Protein AF-A0A9Q2FJT4-F1 (afdb_monomer)

Sequence (65 aa):
MYNPEIAQLILDESKRSVPKGQAHDFALPDYDQQDFKDTAEHLIANGSISAEFEYFYEYNLRFIH

Foldseek 3Di:
DADVVLLVVVLVVQPDDDPAPDKDKDDDPVDDQVNNVVNVVVCVVVVSFAWDWDCDPGTITIGHD

Structure (mmCIF, N/CA/C/O backbone):
data_AF-A0A9Q2FJT4-F1
#
_entry.id   AF-A0A9Q2FJT4-F1
#
loop_
_atom_site.group_PDB
_atom_site.id
_atom_site.type_symbol
_atom_site.label_atom_id
_atom_site.label_alt_id
_atom_site.label_comp_id
_atom_site.label_asym_id
_atom_site.label_entity_id
_atom_site.label_seq_id
_atom_site.pdbx_PDB_ins_code
_atom_site.Cartn_x
_atom_site.Cartn_y
_atom_site.Cartn_z
_atom_site.occupancy
_atom_site.B_iso_or_equiv
_atom_site.auth_seq_id
_atom_site.auth_comp_id
_atom_site.auth_asym_id
_atom_site.auth_atom_id
_atom_site.pdbx_PDB_model_num
ATOM 1 N N . MET A 1 1 ? 4.159 2.186 -11.957 1.00 87.12 1 MET A N 1
ATOM 2 C CA . MET A 1 1 ? 2.817 2.226 -12.584 1.00 87.12 1 MET A CA 1
ATOM 3 C C . MET A 1 1 ? 1.816 1.586 -11.626 1.00 87.12 1 MET A C 1
ATOM 5 O O . MET A 1 1 ? 2.214 0.758 -10.820 1.00 87.12 1 MET A O 1
ATOM 9 N N . TYR A 1 2 ? 0.524 1.937 -11.696 1.00 91.94 2 TYR A N 1
ATOM 10 C CA . TYR A 1 2 ? -0.502 1.225 -10.920 1.00 91.94 2 TYR A CA 1
ATOM 11 C C . TYR A 1 2 ? -0.509 -0.273 -11.264 1.00 91.94 2 TYR A C 1
ATOM 13 O O . TYR A 1 2 ? -0.653 -0.635 -12.434 1.00 91.94 2 TYR A O 1
ATOM 21 N N . ASN A 1 3 ? -0.402 -1.123 -10.243 1.00 95.50 3 ASN A N 1
ATOM 22 C CA . ASN A 1 3 ? -0.402 -2.573 -10.367 1.00 95.50 3 ASN A CA 1
ATOM 23 C C . ASN A 1 3 ? -1.589 -3.171 -9.577 1.00 95.50 3 ASN A C 1
ATOM 25 O O . ASN A 1 3 ? -1.647 -3.031 -8.353 1.00 95.50 3 ASN A O 1
ATOM 29 N N . PRO A 1 4 ? -2.546 -3.845 -10.243 1.00 93.88 4 PRO A N 1
ATOM 30 C CA . PRO A 1 4 ? -3.748 -4.363 -9.590 1.00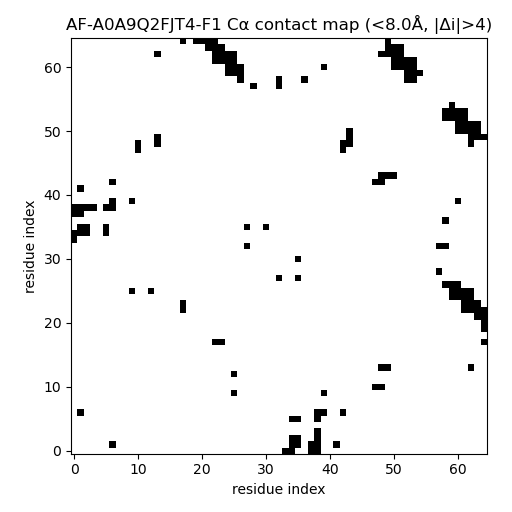 93.88 4 PRO A CA 1
ATOM 31 C C . PRO A 1 4 ? -3.475 -5.498 -8.590 1.00 93.88 4 PRO A C 1
ATOM 33 O O . PRO A 1 4 ? -4.233 -5.651 -7.635 1.00 93.88 4 PRO A O 1
ATOM 36 N N . GLU A 1 5 ? -2.407 -6.279 -8.774 1.00 95.62 5 GLU A N 1
ATOM 37 C CA . GLU A 1 5 ? -2.019 -7.338 -7.832 1.00 95.62 5 GLU A CA 1
ATOM 38 C C . GLU A 1 5 ? -1.495 -6.732 -6.528 1.00 95.62 5 GLU A C 1
ATOM 40 O O . GLU A 1 5 ? -1.976 -7.064 -5.444 1.00 95.62 5 GLU A O 1
ATOM 45 N N . ILE A 1 6 ? -0.597 -5.750 -6.641 1.00 95.75 6 ILE A N 1
ATOM 46 C CA . ILE A 1 6 ? -0.122 -4.962 -5.499 1.00 95.75 6 ILE A CA 1
ATOM 47 C C . ILE A 1 6 ? -1.296 -4.279 -4.791 1.00 95.75 6 ILE A C 1
ATOM 49 O O . ILE A 1 6 ? -1.365 -4.278 -3.563 1.00 95.75 6 ILE A O 1
ATOM 53 N N . ALA A 1 7 ? -2.239 -3.714 -5.552 1.00 96.12 7 ALA A N 1
ATOM 54 C CA . ALA A 1 7 ? -3.388 -3.027 -4.981 1.00 96.12 7 ALA A CA 1
ATOM 55 C C . ALA A 1 7 ? -4.226 -3.963 -4.105 1.00 96.12 7 ALA A C 1
ATOM 57 O O . ALA A 1 7 ? -4.626 -3.580 -3.007 1.00 96.12 7 ALA A O 1
ATOM 58 N N . GLN A 1 8 ? -4.458 -5.194 -4.565 1.00 96.38 8 GLN A N 1
ATOM 59 C CA . GLN A 1 8 ? -5.188 -6.194 -3.795 1.00 96.38 8 GLN A CA 1
ATOM 60 C C . GLN A 1 8 ? -4.455 -6.550 -2.493 1.00 96.38 8 GLN A C 1
ATOM 62 O O . GLN A 1 8 ? -5.085 -6.576 -1.439 1.00 96.38 8 GLN A O 1
ATOM 67 N N . LEU A 1 9 ? -3.133 -6.744 -2.544 1.00 95.62 9 LEU A N 1
ATOM 68 C CA . LEU A 1 9 ? -2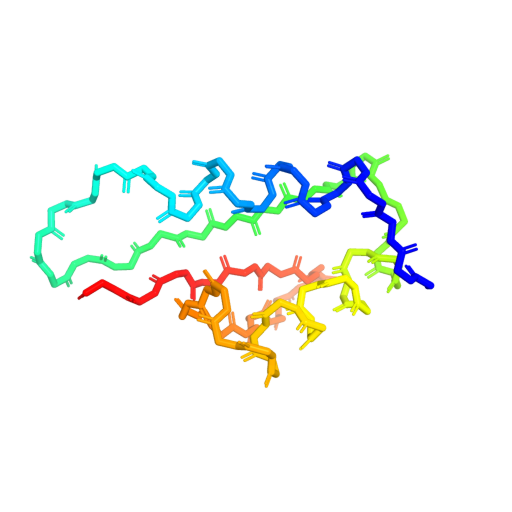.317 -7.036 -1.360 1.00 95.62 9 LEU A CA 1
ATOM 69 C C . LEU A 1 9 ? -2.370 -5.900 -0.328 1.00 95.62 9 LEU A C 1
ATOM 71 O O . LEU A 1 9 ? -2.598 -6.151 0.853 1.00 95.62 9 LEU A O 1
ATOM 75 N N . ILE A 1 10 ? -2.230 -4.649 -0.776 1.00 94.00 10 ILE A N 1
ATOM 76 C CA . ILE A 1 10 ? -2.326 -3.465 0.090 1.00 94.00 10 ILE A CA 1
ATOM 77 C C . ILE A 1 10 ? -3.721 -3.360 0.722 1.00 94.00 10 ILE A C 1
ATOM 79 O O . ILE A 1 10 ? -3.835 -3.071 1.911 1.00 94.00 10 ILE A O 1
ATOM 83 N N . LEU A 1 11 ? -4.785 -3.594 -0.052 1.00 94.06 11 LEU A N 1
ATOM 84 C CA . LEU A 1 11 ? -6.166 -3.552 0.442 1.00 94.06 11 LEU A CA 1
ATOM 85 C C . LEU A 1 11 ? -6.474 -4.672 1.435 1.00 94.06 11 LEU A C 1
ATOM 87 O O . LEU A 1 11 ? -7.313 -4.500 2.317 1.00 94.06 11 LEU A O 1
ATOM 91 N N . ASP A 1 12 ? -5.872 -5.844 1.274 1.00 93.44 12 ASP A N 1
ATOM 92 C CA . ASP A 1 12 ? -6.071 -6.942 2.213 1.00 93.44 12 ASP A CA 1
ATOM 93 C C . ASP A 1 12 ? -5.312 -6.696 3.516 1.00 93.44 12 ASP A C 1
ATOM 95 O O . ASP A 1 12 ? -5.887 -6.891 4.590 1.00 93.44 12 ASP A O 1
ATOM 99 N N . GLU A 1 13 ? -4.099 -6.144 3.442 1.00 91.94 13 GLU A N 1
ATOM 100 C CA . GLU A 1 13 ? -3.369 -5.724 4.637 1.00 91.94 13 GLU A CA 1
ATOM 101 C C . GLU A 1 13 ? -4.074 -4.556 5.348 1.00 91.94 13 GLU A C 1
ATOM 103 O O . GLU A 1 13 ? -4.216 -4.569 6.569 1.00 91.94 13 GLU A O 1
ATOM 108 N N . SER A 1 14 ? -4.655 -3.600 4.612 1.00 90.00 14 SER A N 1
ATOM 109 C CA . SER A 1 14 ? -5.384 -2.476 5.216 1.00 90.00 14 SER A CA 1
ATOM 110 C C . SER A 1 14 ? -6.614 -2.909 6.025 1.00 90.00 14 SER A C 1
ATOM 112 O O . SER A 1 14 ? -7.054 -2.186 6.917 1.00 90.00 14 SER A O 1
ATOM 114 N N . LYS A 1 15 ? -7.196 -4.077 5.718 1.00 89.06 15 LYS A N 1
ATOM 115 C CA . LYS A 1 15 ? -8.335 -4.664 6.450 1.00 89.06 15 LYS A CA 1
ATOM 116 C C . LYS A 1 15 ? -7.900 -5.464 7.675 1.00 89.06 15 LYS A C 1
ATOM 118 O O . LYS A 1 15 ? -8.757 -5.919 8.439 1.00 89.06 15 LYS A O 1
ATOM 123 N N . ARG A 1 16 ? -6.598 -5.691 7.860 1.00 86.06 16 ARG A N 1
ATOM 124 C CA . ARG A 1 16 ? -6.077 -6.443 8.996 1.00 86.06 16 ARG A CA 1
ATOM 125 C C . ARG A 1 16 ? -6.466 -5.744 10.294 1.00 86.06 16 ARG A C 1
ATOM 127 O O . ARG A 1 16 ? -6.225 -4.556 10.484 1.00 86.06 16 ARG A O 1
ATOM 134 N N . SER A 1 17 ? -7.059 -6.504 11.213 1.00 76.69 17 SER A N 1
ATOM 135 C CA . SER A 1 17 ? -7.427 -5.988 12.530 1.00 76.69 17 SER A CA 1
ATOM 136 C C . SER A 1 17 ? -6.170 -5.740 13.361 1.00 76.69 17 SER A C 1
ATOM 138 O O . SER A 1 17 ? -5.524 -6.684 13.818 1.00 76.69 17 SER A O 1
ATOM 140 N N . VAL A 1 18 ? -5.865 -4.471 13.607 1.00 75.69 18 VAL A N 1
ATOM 141 C CA . VAL A 1 18 ? -4.787 -4.017 14.497 1.00 75.69 18 VAL A CA 1
ATOM 142 C C . VAL A 1 18 ? -5.410 -3.511 15.799 1.00 75.69 18 VAL A C 1
ATOM 144 O O . VAL A 1 18 ? -6.496 -2.923 15.767 1.00 75.69 18 VAL A O 1
ATOM 147 N N . PRO A 1 19 ? -4.782 -3.729 16.968 1.00 77.06 19 PRO A N 1
ATOM 148 C CA . PRO A 1 19 ? -5.241 -3.104 18.202 1.00 77.06 19 PRO A CA 1
ATOM 149 C C . PRO A 1 19 ? -5.323 -1.579 18.046 1.00 77.06 19 PRO A C 1
ATOM 151 O O . PRO A 1 19 ? -4.416 -0.961 17.493 1.00 77.06 19 PRO A O 1
ATOM 154 N N . LYS A 1 20 ? -6.398 -0.965 18.557 1.00 72.12 20 LYS A N 1
ATOM 155 C CA . LYS A 1 20 ? -6.590 0.494 18.487 1.00 72.12 20 LYS A CA 1
ATOM 156 C C . LYS A 1 20 ? -5.360 1.240 19.010 1.00 72.12 20 LYS A C 1
ATOM 158 O O . LYS A 1 20 ? -4.888 0.951 20.109 1.00 72.12 20 LYS A O 1
ATOM 163 N N . GLY A 1 21 ? -4.895 2.222 18.238 1.00 71.75 21 GLY A N 1
ATOM 164 C CA . GLY A 1 21 ? -3.710 3.019 18.559 1.00 71.75 21 GLY A CA 1
ATOM 165 C C . GLY A 1 21 ? -2.377 2.371 18.175 1.00 71.75 21 GLY A C 1
ATOM 166 O O . GLY A 1 21 ? -1.332 2.926 18.509 1.00 71.75 21 GLY A O 1
ATOM 167 N N . GLN A 1 22 ? -2.388 1.223 17.491 1.00 76.81 22 GLN A N 1
ATOM 168 C CA . GLN A 1 22 ? -1.190 0.636 16.893 1.00 76.81 22 GLN A CA 1
ATOM 169 C C . GLN A 1 22 ? -1.213 0.814 15.379 1.00 76.81 22 GLN A C 1
ATOM 171 O O . GLN A 1 22 ? -2.197 0.493 14.715 1.00 76.81 22 GLN A O 1
ATOM 176 N N . ALA A 1 23 ? -0.096 1.300 14.849 1.00 80.62 23 ALA A N 1
ATOM 177 C CA . ALA A 1 23 ? 0.200 1.209 13.431 1.00 80.62 23 ALA A CA 1
ATOM 178 C C . ALA A 1 23 ? 0.851 -0.145 13.130 1.00 80.62 23 ALA A C 1
ATOM 180 O O . ALA A 1 23 ? 1.456 -0.755 14.016 1.00 80.62 23 ALA A O 1
ATOM 181 N N . HIS A 1 24 ? 0.740 -0.600 11.889 1.00 85.12 24 HIS A N 1
ATOM 182 C 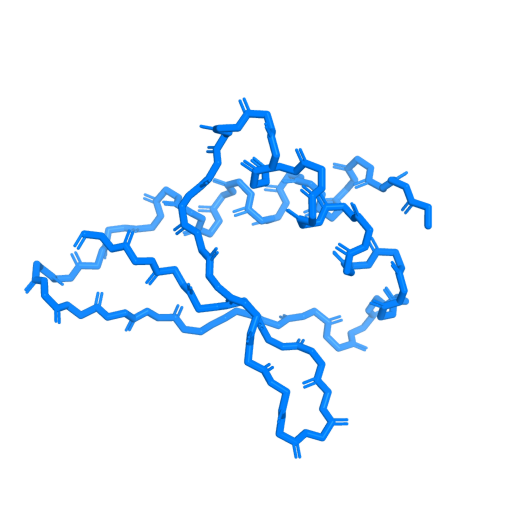CA . HIS A 1 24 ? 1.535 -1.715 11.393 1.00 85.12 24 HIS A CA 1
ATOM 183 C C . HIS A 1 24 ? 2.139 -1.357 10.044 1.00 85.12 24 HIS A C 1
ATOM 185 O O . HIS A 1 24 ? 1.515 -0.652 9.247 1.00 85.12 24 HIS A O 1
ATOM 191 N N . ASP A 1 25 ? 3.342 -1.870 9.819 1.00 88.00 25 ASP A N 1
ATOM 192 C CA . ASP A 1 25 ? 4.106 -1.622 8.609 1.00 88.00 25 ASP A CA 1
ATOM 193 C C . ASP A 1 25 ? 3.933 -2.790 7.634 1.00 88.00 25 ASP A C 1
ATOM 195 O O . ASP A 1 25 ? 3.840 -3.954 8.039 1.00 88.00 25 ASP A O 1
ATOM 199 N N . PHE A 1 26 ? 3.903 -2.474 6.345 1.00 89.69 26 PHE A N 1
ATOM 200 C CA . PHE A 1 26 ? 3.737 -3.423 5.257 1.00 89.69 26 PHE A CA 1
ATOM 201 C C . PHE A 1 26 ? 4.697 -3.114 4.114 1.00 89.69 26 PHE A C 1
ATOM 203 O O . PHE A 1 26 ? 4.827 -1.966 3.687 1.00 89.69 26 PHE A O 1
ATOM 210 N N . ALA A 1 27 ? 5.338 -4.161 3.604 1.00 90.31 27 ALA A N 1
ATOM 211 C CA . ALA A 1 27 ? 6.336 -4.089 2.550 1.00 90.31 27 ALA A CA 1
ATOM 212 C C . ALA A 1 27 ? 6.138 -5.235 1.558 1.00 90.31 27 ALA A C 1
ATOM 214 O O . ALA A 1 27 ? 5.712 -6.328 1.937 1.00 90.31 27 ALA A O 1
ATOM 215 N N . LEU A 1 28 ? 6.506 -4.997 0.301 1.00 90.62 28 LEU A N 1
ATOM 216 C CA . LEU A 1 28 ? 6.496 -5.994 -0.769 1.00 90.62 28 LEU A CA 1
ATOM 217 C C . LEU A 1 28 ? 7.873 -6.031 -1.456 1.00 90.62 28 LEU A C 1
ATOM 219 O O . LEU A 1 28 ? 8.009 -5.514 -2.563 1.00 90.62 28 LEU A O 1
ATOM 223 N N . PRO A 1 29 ? 8.910 -6.602 -0.811 1.00 89.75 29 PRO A N 1
ATOM 224 C CA . PRO A 1 29 ? 10.282 -6.570 -1.331 1.00 89.75 29 PRO A CA 1
ATOM 225 C C . PRO A 1 29 ? 10.456 -7.363 -2.637 1.00 89.75 29 PRO A C 1
ATOM 227 O O . PRO A 1 29 ? 11.330 -7.046 -3.436 1.00 89.75 29 PRO A O 1
ATOM 230 N N . ASP A 1 30 ? 9.599 -8.358 -2.885 1.00 91.38 30 ASP A N 1
ATOM 231 C CA . ASP A 1 30 ? 9.615 -9.160 -4.118 1.00 91.38 30 ASP A CA 1
ATOM 232 C C . ASP A 1 30 ? 8.987 -8.438 -5.328 1.00 91.38 30 ASP A C 1
ATOM 234 O O . ASP A 1 30 ? 9.020 -8.953 -6.447 1.00 91.38 30 ASP A O 1
ATOM 238 N N . TYR A 1 31 ? 8.406 -7.253 -5.117 1.00 91.12 31 TYR A N 1
ATOM 239 C CA . TYR A 1 31 ? 7.775 -6.441 -6.154 1.00 91.12 31 TYR A CA 1
ATOM 240 C C . TYR A 1 31 ? 8.625 -5.217 -6.495 1.00 91.12 31 TYR A C 1
ATOM 242 O O . TYR A 1 31 ? 9.423 -4.725 -5.692 1.00 91.12 31 TYR A O 1
ATOM 250 N N . ASP A 1 32 ? 8.408 -4.687 -7.700 1.00 92.75 32 ASP A N 1
ATOM 251 C CA . ASP A 1 32 ? 8.991 -3.412 -8.095 1.00 92.75 32 ASP A CA 1
ATOM 252 C C . ASP A 1 32 ? 8.534 -2.298 -7.137 1.00 92.75 32 ASP A C 1
ATOM 254 O O . ASP A 1 32 ? 7.342 -2.067 -6.919 1.00 92.75 32 ASP A O 1
ATOM 258 N N . GLN A 1 33 ? 9.508 -1.609 -6.543 1.00 89.75 33 GLN A N 1
ATOM 259 C CA . GLN A 1 33 ? 9.260 -0.611 -5.504 1.00 89.75 33 GLN A CA 1
ATOM 260 C C . GLN A 1 33 ? 8.583 0.654 -6.047 1.00 89.75 33 GLN A C 1
ATOM 262 O O . GLN A 1 33 ? 7.865 1.329 -5.308 1.00 89.75 33 GLN A O 1
ATOM 267 N N . GLN A 1 34 ? 8.782 0.980 -7.328 1.00 91.50 34 GLN A N 1
ATOM 268 C CA . GLN A 1 34 ? 8.102 2.103 -7.964 1.00 91.50 34 GLN A CA 1
ATOM 269 C C . GLN A 1 34 ? 6.636 1.754 -8.235 1.00 91.50 34 GLN A C 1
ATOM 271 O O . GLN A 1 34 ? 5.762 2.583 -7.992 1.00 91.50 34 GLN A O 1
ATOM 276 N N . ASP A 1 35 ? 6.347 0.527 -8.671 1.00 93.81 35 ASP A N 1
ATOM 277 C CA . ASP A 1 35 ? 4.971 0.041 -8.807 1.00 93.81 35 ASP A CA 1
ATOM 278 C C . ASP A 1 35 ? 4.2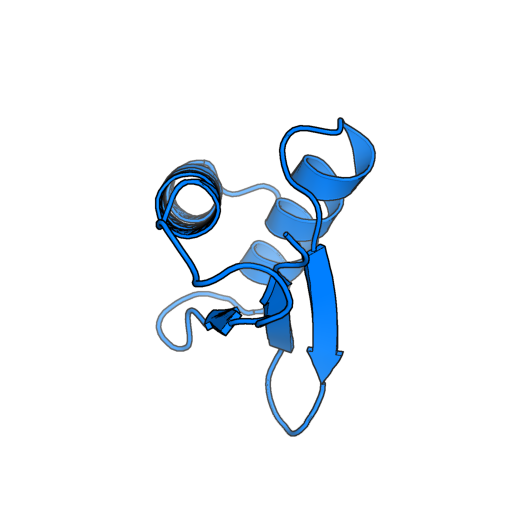58 -0.031 -7.452 1.00 93.81 35 ASP A C 1
ATOM 280 O O . ASP A 1 35 ? 3.100 0.385 -7.347 1.00 93.81 35 ASP A O 1
ATOM 284 N N . PHE A 1 36 ? 4.949 -0.493 -6.404 1.00 92.81 36 PHE A N 1
ATOM 285 C CA . PHE A 1 36 ? 4.432 -0.486 -5.035 1.00 92.81 36 PHE A CA 1
ATOM 286 C C . PHE A 1 36 ? 4.045 0.920 -4.587 1.00 92.81 36 PHE A C 1
ATOM 288 O O . PHE A 1 36 ? 2.901 1.155 -4.185 1.00 92.81 36 PHE A O 1
ATOM 295 N N . LYS A 1 37 ? 4.973 1.867 -4.739 1.00 92.88 37 LYS A N 1
ATOM 296 C CA . LYS A 1 37 ? 4.765 3.270 -4.396 1.00 92.88 37 LYS A CA 1
ATOM 297 C C . LYS A 1 37 ? 3.612 3.896 -5.183 1.00 92.88 37 LYS A C 1
ATOM 299 O O . LYS A 1 37 ? 2.689 4.419 -4.567 1.00 92.88 37 LYS A O 1
ATOM 304 N N . ASP A 1 38 ? 3.622 3.811 -6.513 1.00 94.25 38 ASP A N 1
ATOM 305 C CA . ASP A 1 38 ? 2.588 4.420 -7.365 1.00 94.25 38 ASP A CA 1
ATOM 306 C C . ASP A 1 38 ? 1.192 3.867 -7.042 1.00 94.25 38 ASP A C 1
ATOM 308 O O . ASP A 1 38 ? 0.195 4.593 -7.025 1.00 94.25 38 ASP A O 1
ATOM 312 N N . THR A 1 39 ? 1.110 2.560 -6.784 1.00 95.75 39 THR A N 1
ATOM 313 C CA . THR A 1 39 ? -0.147 1.888 -6.441 1.00 95.75 39 THR A CA 1
ATOM 314 C C . THR A 1 39 ? -0.666 2.346 -5.086 1.00 95.75 39 THR A C 1
ATOM 316 O O . THR A 1 39 ? -1.846 2.672 -4.945 1.00 95.75 39 THR A O 1
ATOM 319 N N . ALA A 1 40 ? 0.212 2.407 -4.092 1.00 94.06 40 ALA A N 1
ATOM 320 C CA . ALA A 1 40 ? -0.125 2.870 -2.760 1.00 94.06 40 ALA A CA 1
ATOM 321 C C . ALA A 1 40 ? -0.531 4.356 -2.738 1.00 94.06 40 ALA A C 1
ATOM 323 O O . ALA A 1 40 ? -1.550 4.697 -2.138 1.00 94.06 40 ALA A O 1
ATOM 324 N N . GLU A 1 41 ? 0.181 5.225 -3.466 1.00 94.56 41 GLU A N 1
ATOM 325 C CA . GLU A 1 41 ? -0.192 6.635 -3.654 1.00 94.56 41 GLU A CA 1
ATOM 326 C C . GLU A 1 41 ? -1.592 6.763 -4.271 1.00 94.56 41 GLU A C 1
ATOM 328 O O . GLU A 1 41 ? -2.400 7.573 -3.814 1.00 94.56 41 GLU A O 1
ATOM 333 N N . HIS A 1 42 ? -1.921 5.923 -5.259 1.00 95.44 42 HIS A N 1
ATOM 334 C CA . HIS A 1 42 ? -3.249 5.906 -5.871 1.00 95.44 42 HIS A CA 1
ATOM 335 C C . HIS A 1 42 ? -4.358 5.526 -4.872 1.00 95.44 42 HIS A C 1
ATOM 337 O O . HIS A 1 42 ? -5.419 6.155 -4.860 1.00 95.44 42 HIS A O 1
ATOM 343 N N . LEU A 1 43 ? -4.120 4.519 -4.024 1.00 94.62 43 LEU A N 1
ATOM 344 C CA . LEU A 1 43 ? -5.080 4.053 -3.014 1.00 94.62 43 LEU A CA 1
ATOM 345 C C . LEU A 1 43 ? -5.266 5.044 -1.856 1.00 94.62 4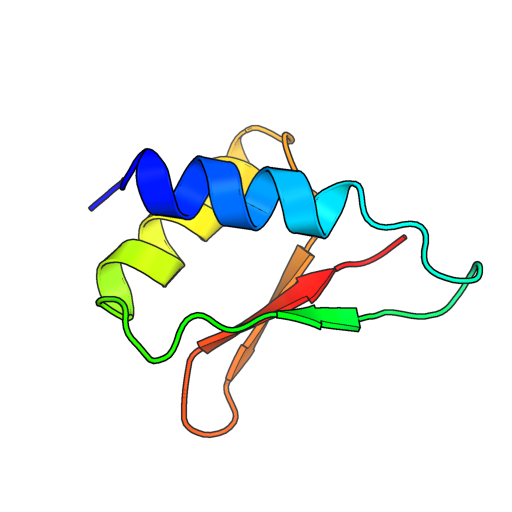3 LEU A C 1
ATOM 347 O O . LEU A 1 43 ? -6.366 5.156 -1.317 1.00 94.62 43 LEU A O 1
ATOM 351 N N . ILE A 1 44 ? -4.218 5.778 -1.481 1.00 93.06 44 ILE A N 1
ATOM 352 C CA . ILE A 1 44 ? -4.316 6.865 -0.497 1.00 93.06 44 ILE A CA 1
ATOM 353 C C . ILE A 1 44 ? -5.103 8.033 -1.104 1.00 93.06 44 ILE A C 1
ATOM 355 O O . ILE A 1 44 ? -6.050 8.532 -0.498 1.00 93.06 44 ILE A O 1
ATOM 359 N N . ALA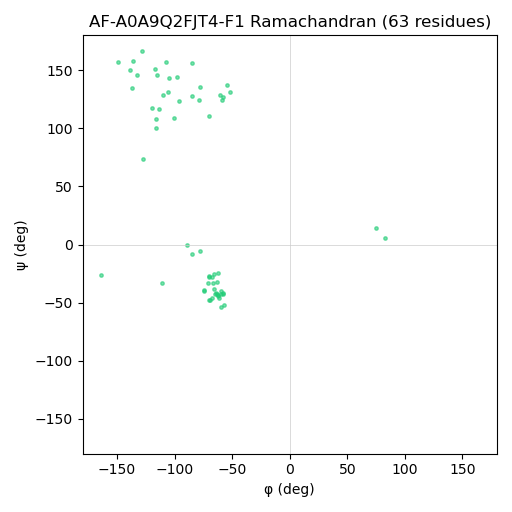 A 1 45 ? -4.762 8.444 -2.331 1.00 93.94 45 ALA A N 1
ATOM 360 C CA . ALA A 1 45 ? -5.383 9.590 -2.993 1.00 93.94 45 ALA A CA 1
ATOM 361 C C . ALA A 1 45 ? -6.887 9.402 -3.254 1.00 93.94 45 ALA A C 1
ATOM 363 O O . ALA A 1 45 ? -7.643 10.373 -3.219 1.00 93.94 45 ALA A O 1
ATOM 364 N N . ASN A 1 46 ? -7.333 8.168 -3.510 1.00 94.56 46 ASN A N 1
ATOM 365 C CA . ASN A 1 46 ? -8.748 7.854 -3.716 1.00 94.56 46 ASN A CA 1
ATOM 366 C C . ASN A 1 46 ? -9.505 7.504 -2.414 1.00 94.56 46 ASN A C 1
ATOM 368 O O . ASN A 1 46 ? -10.706 7.238 -2.467 1.00 94.56 46 ASN A O 1
ATOM 372 N N . GLY A 1 47 ? -8.823 7.512 -1.263 1.00 92.56 47 GLY A N 1
ATOM 373 C CA . GLY A 1 47 ? -9.404 7.232 0.051 1.00 92.56 47 GLY A CA 1
ATOM 374 C C . GLY A 1 47 ? -9.706 5.757 0.331 1.00 92.56 47 GLY A C 1
ATOM 375 O O . GLY A 1 47 ? -10.430 5.467 1.281 1.00 92.56 47 GLY A O 1
ATOM 376 N N . SER A 1 48 ? -9.184 4.821 -0.470 1.00 92.56 48 SER A N 1
ATOM 377 C CA . SER A 1 48 ? -9.375 3.381 -0.235 1.00 92.56 48 SER A CA 1
ATOM 378 C C . SER A 1 48 ? -8.619 2.881 0.996 1.00 92.56 48 SER A C 1
ATOM 380 O O . SER A 1 48 ? -9.051 1.911 1.616 1.00 92.56 48 SER A O 1
ATOM 382 N N . ILE A 1 49 ? -7.502 3.525 1.350 1.00 91.75 49 ILE A N 1
ATOM 383 C CA . ILE A 1 49 ? -6.704 3.213 2.542 1.00 91.75 49 ILE A CA 1
ATOM 384 C C . ILE A 1 49 ? -6.281 4.492 3.272 1.00 91.75 49 ILE A C 1
ATOM 386 O O . ILE A 1 49 ? -6.192 5.562 2.672 1.00 91.75 49 ILE A O 1
ATOM 390 N N . SER A 1 50 ? -5.963 4.353 4.560 1.00 90.12 50 SER A N 1
ATOM 391 C CA . SER A 1 50 ? -5.315 5.381 5.380 1.00 90.12 50 SER A CA 1
ATOM 392 C C . SER A 1 50 ? -3.942 4.868 5.819 1.00 90.12 50 SER A C 1
ATOM 394 O O . SER A 1 50 ? -3.837 4.029 6.717 1.00 90.12 50 SER A O 1
ATOM 396 N N . ALA A 1 51 ? -2.895 5.321 5.135 1.00 88.94 51 ALA A N 1
ATOM 397 C CA . ALA A 1 51 ? -1.518 4.915 5.383 1.00 88.94 51 ALA A CA 1
ATOM 398 C C . ALA A 1 51 ? -0.544 6.053 5.060 1.00 88.94 51 ALA A C 1
ATOM 400 O O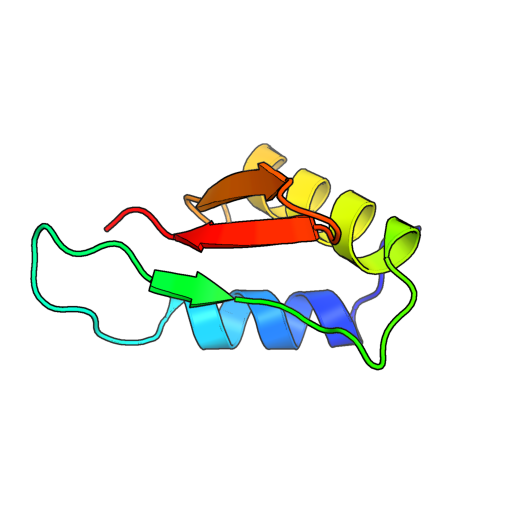 . ALA A 1 51 ? -0.852 6.940 4.263 1.00 88.94 51 ALA A O 1
ATOM 401 N N . GLU A 1 52 ? 0.639 5.996 5.657 1.00 88.62 52 GLU A N 1
ATOM 402 C CA . GLU A 1 52 ? 1.765 6.883 5.375 1.00 88.62 52 GLU A CA 1
ATOM 403 C C . GLU A 1 52 ? 2.945 6.072 4.833 1.00 88.62 52 GLU A C 1
ATOM 405 O O . GLU A 1 52 ? 3.104 4.895 5.156 1.00 88.62 52 GLU A O 1
ATOM 410 N N . PHE A 1 53 ? 3.785 6.692 4.005 1.00 85.06 53 PHE A N 1
ATOM 411 C CA . PHE A 1 53 ? 5.028 6.061 3.570 1.00 85.06 53 PHE A CA 1
ATOM 412 C C . PHE A 1 53 ? 6.133 6.303 4.589 1.00 85.06 53 PHE A C 1
ATOM 414 O O . PHE A 1 53 ? 6.456 7.451 4.900 1.00 85.06 53 PHE A O 1
ATOM 421 N N . GLU A 1 54 ? 6.783 5.228 5.020 1.00 81.56 54 GLU A N 1
ATOM 422 C CA . GLU A 1 54 ? 8.039 5.292 5.758 1.00 81.56 54 GLU A CA 1
ATOM 423 C C . GLU A 1 54 ? 9.178 4.764 4.880 1.00 81.56 54 GLU A C 1
ATOM 425 O O . GLU A 1 54 ? 9.092 3.681 4.301 1.00 81.56 54 GLU A O 1
ATOM 430 N N . TYR A 1 55 ? 10.257 5.541 4.764 1.00 70.75 55 TYR A N 1
ATOM 431 C CA . TYR A 1 55 ? 11.443 5.168 3.993 1.00 70.75 55 TYR A CA 1
ATOM 432 C C . TYR A 1 55 ? 12.638 5.028 4.930 1.00 70.75 55 TYR A C 1
ATOM 434 O O . TYR A 1 55 ? 13.159 6.028 5.426 1.00 70.75 55 TYR A O 1
ATOM 442 N N . PHE A 1 56 ? 13.078 3.790 5.159 1.00 64.38 56 PHE A N 1
ATOM 443 C CA . PHE A 1 56 ? 14.279 3.520 5.955 1.00 64.38 56 PHE A CA 1
ATOM 444 C C . PHE A 1 56 ? 15.441 2.983 5.113 1.00 64.38 56 PHE A C 1
ATOM 446 O O . PHE A 1 56 ? 16.572 3.355 5.389 1.00 64.38 56 PHE A O 1
ATOM 453 N N . TYR A 1 57 ? 15.164 2.210 4.059 1.00 66.88 57 TYR A N 1
ATOM 454 C CA . TYR A 1 57 ? 16.100 1.743 3.015 1.00 66.88 57 TYR A CA 1
ATOM 455 C C . TYR A 1 57 ? 15.316 1.224 1.789 1.00 66.88 57 TYR A C 1
ATOM 457 O O . TYR A 1 57 ? 15.805 1.307 0.667 1.00 66.88 57 TYR A O 1
ATOM 465 N N . GLU A 1 58 ? 14.081 0.766 2.022 1.00 69.75 58 GLU A N 1
ATOM 466 C CA . GLU A 1 58 ? 13.028 0.432 1.053 1.00 69.75 58 GLU A CA 1
ATOM 467 C C . GLU A 1 58 ? 11.728 1.163 1.452 1.00 69.75 58 GLU A C 1
ATOM 469 O O . GLU A 1 58 ? 11.649 1.717 2.560 1.00 69.75 58 GLU A O 1
ATOM 474 N N . TYR A 1 59 ? 10.729 1.209 0.561 1.00 74.19 59 TYR A N 1
ATOM 475 C CA . TYR A 1 59 ? 9.433 1.825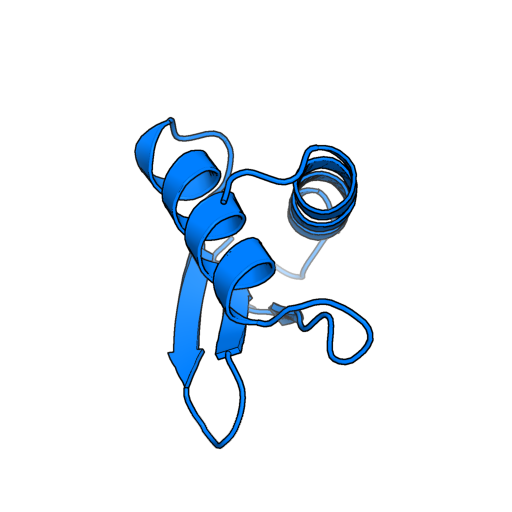 0.864 1.00 74.19 59 TYR A CA 1
ATOM 476 C C . TYR A 1 59 ? 8.570 0.877 1.698 1.00 74.19 59 TYR A C 1
ATOM 478 O O . TYR A 1 59 ? 8.260 -0.229 1.266 1.00 74.19 59 TYR A O 1
ATOM 486 N N . ASN A 1 60 ? 8.113 1.354 2.855 1.00 81.06 60 ASN A N 1
ATOM 487 C CA . ASN A 1 60 ? 7.112 0.681 3.674 1.00 81.06 60 ASN A CA 1
ATOM 488 C C . ASN A 1 60 ? 5.838 1.525 3.736 1.00 81.06 60 ASN A C 1
ATOM 490 O O . ASN A 1 60 ? 5.897 2.756 3.768 1.00 81.06 60 ASN A O 1
ATOM 494 N N . LEU A 1 61 ? 4.688 0.858 3.792 1.00 83.19 61 LEU A N 1
ATOM 495 C CA . LEU A 1 61 ? 3.418 1.478 4.146 1.00 83.19 61 LEU A CA 1
ATOM 496 C C . LEU A 1 61 ? 3.134 1.272 5.619 1.00 83.19 61 LEU A C 1
ATOM 498 O O . LEU A 1 61 ? 3.023 0.139 6.073 1.00 83.19 61 LEU A O 1
ATOM 502 N N . ARG A 1 62 ? 2.939 2.368 6.338 1.00 86.62 62 ARG A N 1
ATOM 503 C CA . ARG A 1 62 ? 2.487 2.370 7.719 1.00 86.62 62 ARG A CA 1
ATOM 504 C C . ARG A 1 62 ? 1.000 2.676 7.769 1.00 86.62 62 ARG A C 1
ATOM 506 O O . ARG A 1 62 ? 0.587 3.809 7.527 1.00 86.62 62 ARG A O 1
ATOM 513 N N . PHE A 1 63 ? 0.182 1.681 8.091 1.00 81.44 63 PHE A N 1
ATOM 514 C CA . PHE A 1 63 ? -1.265 1.862 8.209 1.00 81.44 63 PHE A CA 1
ATOM 515 C C . PHE A 1 63 ? -1.638 2.534 9.532 1.00 81.44 63 PHE A C 1
ATOM 517 O O . PHE A 1 63 ? -1.150 2.142 10.595 1.00 81.44 63 PHE A O 1
ATOM 524 N N . ILE A 1 64 ? -2.543 3.514 9.470 1.00 78.94 64 ILE A N 1
ATOM 525 C CA . ILE A 1 64 ? -3.015 4.286 10.628 1.00 78.94 64 ILE A CA 1
ATOM 526 C C . ILE A 1 64 ? -4.499 3.965 10.847 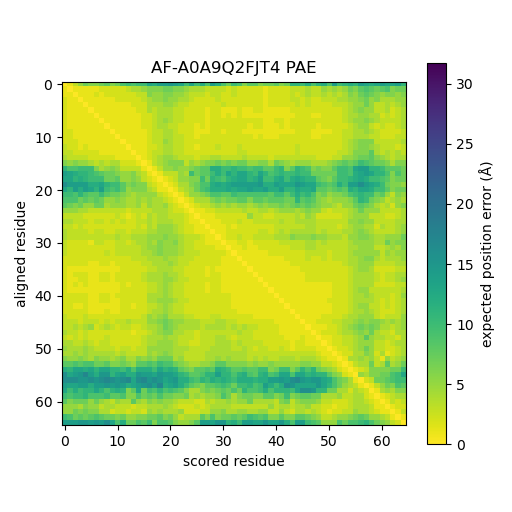1.00 78.94 64 ILE A C 1
ATOM 528 O O . ILE A 1 64 ? -5.319 4.248 9.972 1.00 78.94 64 ILE A O 1
ATOM 532 N N . HIS A 1 65 ? -4.819 3.359 11.999 1.00 67.25 65 HIS A N 1
ATOM 533 C CA . HIS A 1 65 ? -6.160 2.890 12.398 1.00 67.25 65 HIS A CA 1
ATOM 534 C C . HIS A 1 65 ? -6.790 3.742 13.497 1.00 67.25 65 HIS A C 1
ATOM 536 O O . HIS A 1 65 ? -6.067 4.104 14.455 1.00 67.25 65 HIS A O 1
#

Secondary structure (DSSP, 8-state):
---HHHHHHHHHHHTS---TT--EEE--TTS-HHHHHHHHHHHHHTTS--EEEEESSSEEEEE--

pLDDT: mean 87.27, std 8.52, range [64.38, 96.38]

Nearest PDB structures (foldseek):
  7rjf-assembly2_B  TM=5.683E-01  e=5.239E+00  synthetic construct
  6okk-assembly1_O  TM=4.125E-01  e=1.131E+00  Plasmodium falciparum 3D7
  4u4o-assembly2_c0  TM=3.977E-01  e=2.876E+00  Saccharomyces cerevisiae S288C

Solvent-accessible surface area (backbone atoms only — not comparable to full-atom values): 3927 Å² total; per-residue (Å²): 84,79,37,73,68,59,43,50,55,52,55,54,58,70,66,55,90,62,65,89,82,44,66,52,78,47,73,61,86,95,45,62,65,60,30,51,48,44,23,49,53,51,34,42,75,71,63,79,45,58,61,46,82,46,78,86,90,59,77,28,42,33,37,63,105

Radius of gyration: 10.98 Å; Cα contacts (8 Å, |Δi|>4): 87; chains: 1; bounding box: 26×19×31 Å

Mean predicted aligned error: 4.34 Å